Protein AF-A0A6J3LKK2-F1 (afdb_monomer_lite)

pLDDT: mean 75.57, std 21.02, range [28.59, 98.0]

Radius of gyration: 24.95 Å; chains: 1; bounding box: 54×32×75 Å

Organism: NCBI:txid207650

Structure (mmCIF, N/CA/C/O backbone):
data_AF-A0A6J3LKK2-F1
#
_entry.id   AF-A0A6J3LKK2-F1
#
loop_
_atom_site.group_PDB
_atom_site.id
_atom_site.type_symbol
_atom_site.label_atom_id
_atom_site.label_alt_id
_atom_site.label_comp_id
_atom_site.label_asym_id
_atom_site.label_entity_id
_atom_site.label_seq_id
_atom_site.pdbx_PDB_ins_code
_atom_site.Cartn_x
_atom_site.Cartn_y
_atom_site.Cartn_z
_atom_site.occupancy
_atom_site.B_iso_or_equiv
_atom_site.auth_seq_id
_atom_site.auth_comp_id
_atom_site.auth_asym_id
_atom_site.auth_atom_id
_atom_site.pdbx_PDB_model_num
ATOM 1 N N . MET A 1 1 ? 16.317 -8.750 -32.183 1.00 61.06 1 MET A N 1
ATOM 2 C CA . MET A 1 1 ? 17.212 -9.124 -31.067 1.00 61.06 1 MET A CA 1
ATOM 3 C C . MET A 1 1 ? 17.275 -8.031 -30.000 1.00 61.06 1 MET A C 1
ATOM 5 O O . MET A 1 1 ? 16.748 -8.259 -28.932 1.00 61.06 1 MET A O 1
ATOM 9 N N . ILE A 1 2 ? 17.754 -6.813 -30.286 1.00 62.09 2 ILE A N 1
ATOM 10 C CA . ILE A 1 2 ? 17.941 -5.746 -29.268 1.00 62.09 2 ILE A CA 1
ATOM 11 C C . ILE A 1 2 ? 16.642 -5.311 -28.561 1.00 62.09 2 ILE A C 1
ATOM 13 O O . ILE A 1 2 ? 16.608 -5.187 -27.343 1.00 62.09 2 ILE A O 1
ATOM 17 N N . LEU A 1 3 ? 15.550 -5.114 -29.310 1.00 63.28 3 LEU A N 1
ATOM 18 C CA . LEU A 1 3 ? 14.244 -4.776 -28.723 1.00 63.28 3 LEU A CA 1
ATOM 19 C C . LEU A 1 3 ? 13.718 -5.902 -27.815 1.00 63.28 3 LEU A C 1
ATOM 21 O O . LEU A 1 3 ? 13.037 -5.657 -26.828 1.00 63.28 3 LEU A O 1
ATOM 25 N N . GLN A 1 4 ? 14.065 -7.143 -28.155 1.00 67.38 4 GLN A N 1
ATOM 26 C CA . GLN A 1 4 ? 13.685 -8.344 -27.424 1.00 67.38 4 GLN A CA 1
ATOM 27 C C . GLN A 1 4 ? 14.492 -8.458 -26.124 1.00 67.38 4 GLN A C 1
ATOM 29 O O . GLN A 1 4 ? 13.903 -8.726 -25.084 1.00 67.38 4 GLN A O 1
ATOM 34 N N . ASP A 1 5 ? 15.786 -8.122 -26.156 1.00 65.38 5 ASP A N 1
ATOM 35 C CA . ASP A 1 5 ? 16.639 -8.017 -24.964 1.00 65.38 5 ASP A CA 1
ATOM 36 C C . ASP A 1 5 ? 16.194 -6.877 -24.041 1.00 65.38 5 ASP A C 1
ATOM 38 O O . ASP A 1 5 ? 16.194 -7.040 -22.823 1.00 65.38 5 ASP A O 1
ATOM 42 N N . LEU A 1 6 ? 15.759 -5.736 -24.593 1.00 65.06 6 LEU A N 1
ATOM 43 C CA . LEU A 1 6 ? 15.156 -4.655 -23.805 1.00 65.06 6 LEU A CA 1
ATOM 44 C C . LEU A 1 6 ? 13.873 -5.134 -23.126 1.00 65.06 6 LEU A C 1
ATOM 46 O O . LEU A 1 6 ? 13.704 -4.946 -21.925 1.00 65.06 6 LEU A O 1
ATOM 50 N N . MET A 1 7 ? 12.977 -5.775 -23.878 1.00 69.19 7 MET A N 1
ATOM 51 C CA . MET A 1 7 ? 11.741 -6.327 -23.326 1.00 69.19 7 MET A CA 1
ATOM 52 C C . MET A 1 7 ? 12.026 -7.387 -22.258 1.00 69.19 7 MET A C 1
ATOM 54 O O . MET A 1 7 ? 11.361 -7.396 -21.224 1.00 69.19 7 MET A O 1
ATOM 58 N N . GLU A 1 8 ? 13.026 -8.247 -22.448 1.00 70.69 8 GLU A N 1
ATOM 59 C CA . GLU A 1 8 ? 13.425 -9.250 -21.459 1.00 70.69 8 GLU A CA 1
ATOM 60 C C . GLU A 1 8 ? 14.068 -8.610 -20.218 1.00 70.69 8 GLU A C 1
ATOM 62 O O . GLU A 1 8 ? 13.771 -8.996 -19.086 1.00 70.69 8 GLU A O 1
ATOM 67 N N . HIS A 1 9 ? 14.910 -7.593 -20.398 1.00 68.00 9 HIS A N 1
ATOM 68 C CA . HIS A 1 9 ? 15.542 -6.887 -19.289 1.00 68.00 9 HIS A CA 1
ATOM 69 C C . HIS A 1 9 ? 14.498 -6.109 -18.486 1.00 68.00 9 HIS A C 1
ATOM 71 O O . HIS A 1 9 ? 14.365 -6.328 -17.286 1.00 68.00 9 HIS A O 1
ATOM 77 N N . CYS A 1 10 ? 13.679 -5.285 -19.142 1.00 66.19 10 CYS A N 1
ATOM 78 C CA . CYS A 1 10 ? 12.623 -4.517 -18.491 1.00 66.19 10 CYS A CA 1
ATOM 79 C C . CYS A 1 10 ? 11.557 -5.424 -17.860 1.00 66.19 10 CYS A C 1
ATOM 81 O O . CYS A 1 10 ? 11.115 -5.144 -16.748 1.00 66.19 10 CYS A O 1
ATOM 83 N N . SER A 1 11 ? 11.169 -6.536 -18.498 1.00 68.06 11 SER A N 1
ATOM 84 C CA . SER A 1 11 ? 10.171 -7.459 -17.928 1.00 68.06 11 SER A CA 1
ATOM 85 C C . SER A 1 11 ? 10.611 -8.073 -16.597 1.00 68.06 11 SER A C 1
ATOM 87 O O . SER A 1 11 ? 9.785 -8.167 -15.687 1.00 68.06 11 SER A O 1
ATOM 89 N N . LYS A 1 12 ? 11.906 -8.376 -16.418 1.00 68.25 12 LYS A N 1
ATOM 90 C CA . LYS A 1 12 ? 12.462 -8.843 -15.132 1.00 68.25 12 LYS A CA 1
ATOM 91 C C . LYS A 1 12 ? 12.279 -7.823 -13.996 1.00 68.25 12 LYS A C 1
ATOM 93 O O . LYS A 1 12 ? 12.086 -8.231 -12.855 1.00 68.25 12 LYS A O 1
ATOM 98 N N . TYR A 1 13 ? 12.255 -6.522 -14.302 1.00 65.94 13 TYR A N 1
ATOM 99 C CA . TYR A 1 13 ? 12.055 -5.433 -13.328 1.00 65.94 13 TYR A CA 1
ATOM 100 C C . TYR A 1 13 ? 10.604 -4.905 -13.259 1.00 65.94 13 TYR A C 1
ATOM 102 O O . TYR A 1 13 ? 10.242 -4.171 -12.332 1.00 65.94 13 TYR A O 1
ATOM 110 N N . ILE A 1 14 ? 9.738 -5.299 -14.201 1.00 66.19 14 ILE A N 1
ATOM 111 C CA . ILE A 1 14 ? 8.294 -5.001 -14.178 1.00 66.19 14 ILE A CA 1
ATOM 112 C C . ILE A 1 14 ? 7.558 -5.904 -13.180 1.00 66.19 14 ILE A C 1
ATOM 114 O O . ILE A 1 14 ? 6.550 -5.482 -12.605 1.00 66.19 14 ILE A O 1
ATOM 118 N N . VAL A 1 15 ? 8.055 -7.115 -12.909 1.00 71.19 15 VAL A N 1
ATOM 119 C CA . VAL A 1 15 ? 7.452 -7.998 -11.900 1.00 71.19 15 VAL A CA 1
ATOM 120 C C . VAL A 1 15 ? 7.543 -7.346 -10.519 1.00 71.19 15 VAL A C 1
ATOM 122 O O . VAL A 1 15 ? 8.593 -6.877 -10.087 1.00 71.19 15 VAL A O 1
ATOM 125 N N . LEU A 1 16 ? 6.408 -7.271 -9.823 1.00 71.56 16 LEU A N 1
ATOM 126 C CA . LEU A 1 16 ? 6.344 -6.723 -8.472 1.00 71.56 16 LEU A CA 1
ATOM 127 C C . LEU A 1 16 ? 7.095 -7.670 -7.516 1.00 71.56 16 LEU A C 1
ATOM 129 O O . LEU A 1 16 ? 6.748 -8.854 -7.467 1.00 71.56 16 LEU A O 1
ATOM 133 N N . PRO A 1 17 ? 8.081 -7.196 -6.732 1.00 83.81 17 PRO A N 1
ATOM 134 C CA . PRO A 1 17 ? 8.743 -8.046 -5.752 1.00 83.81 17 PRO A CA 1
ATOM 135 C C . PRO A 1 17 ? 7.720 -8.652 -4.788 1.00 83.81 17 PRO A C 1
ATOM 137 O O . PRO A 1 17 ? 6.836 -7.944 -4.298 1.00 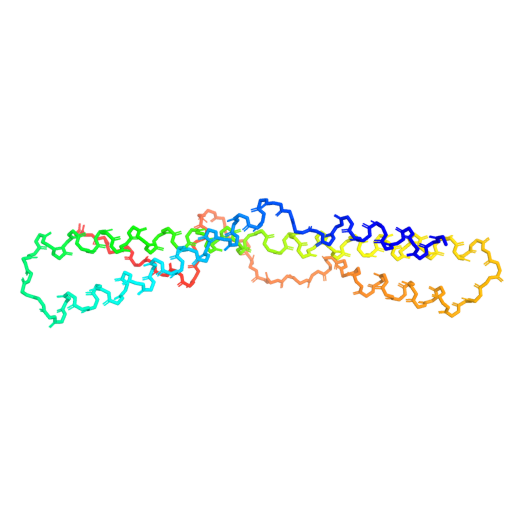83.81 17 PRO A O 1
ATOM 140 N N . LYS A 1 18 ? 7.851 -9.950 -4.478 1.00 87.38 18 LYS A N 1
ATOM 141 C CA . LYS A 1 18 ? 6.920 -10.675 -3.591 1.00 87.38 18 LYS A CA 1
ATOM 142 C C . LYS A 1 18 ? 6.679 -9.930 -2.274 1.00 87.38 18 LYS A C 1
ATOM 144 O O . LYS A 1 18 ? 5.536 -9.699 -1.903 1.00 87.38 18 LYS A O 1
ATOM 149 N N . HIS A 1 19 ? 7.757 -9.459 -1.647 1.00 87.62 19 HIS A N 1
ATOM 150 C CA . HIS A 1 19 ? 7.707 -8.642 -0.434 1.00 87.62 19 HIS A CA 1
ATOM 151 C C . HIS A 1 19 ? 6.808 -7.401 -0.579 1.00 87.62 19 HIS A C 1
ATOM 153 O O . HIS A 1 19 ? 6.026 -7.092 0.315 1.00 87.62 19 HIS A O 1
ATOM 159 N N . PHE A 1 20 ? 6.873 -6.699 -1.714 1.00 89.38 20 PHE A N 1
ATOM 160 C CA . PHE A 1 20 ? 6.044 -5.516 -1.942 1.00 89.38 20 PHE A CA 1
ATOM 161 C C . PHE A 1 20 ? 4.564 -5.887 -2.108 1.00 89.38 20 PHE A C 1
ATOM 163 O O . PHE A 1 20 ? 3.685 -5.190 -1.600 1.00 89.38 20 PHE A O 1
ATOM 170 N N . ASN A 1 21 ? 4.280 -7.017 -2.763 1.00 89.69 21 ASN A N 1
ATOM 171 C CA . ASN A 1 21 ? 2.923 -7.553 -2.850 1.00 89.69 21 ASN A CA 1
ATOM 172 C C . ASN A 1 21 ? 2.364 -7.888 -1.456 1.00 89.69 21 ASN A C 1
ATOM 174 O O . ASN A 1 21 ? 1.223 -7.549 -1.139 1.00 89.69 21 ASN A O 1
ATOM 178 N N . ASP A 1 22 ? 3.188 -8.487 -0.595 1.00 93.19 22 ASP A N 1
ATOM 179 C CA . ASP A 1 22 ? 2.818 -8.813 0.783 1.00 93.19 22 ASP A CA 1
ATOM 180 C C . ASP A 1 22 ? 2.521 -7.547 1.603 1.00 93.19 22 ASP A C 1
ATOM 182 O O . ASP A 1 22 ? 1.513 -7.499 2.314 1.00 93.19 22 ASP A O 1
ATOM 186 N N . LEU A 1 23 ? 3.325 -6.485 1.453 1.00 93.94 23 LEU A N 1
ATOM 187 C CA . LEU A 1 23 ? 3.065 -5.183 2.082 1.00 93.94 23 LEU A CA 1
ATOM 188 C C . LEU A 1 23 ? 1.745 -4.558 1.611 1.00 93.94 23 LEU A C 1
ATOM 190 O O . LEU A 1 23 ? 0.956 -4.078 2.433 1.00 93.94 23 LEU A O 1
ATOM 194 N N . MET A 1 24 ? 1.477 -4.588 0.303 1.00 93.62 24 MET A N 1
ATOM 195 C CA . MET A 1 24 ? 0.233 -4.072 -0.279 1.00 93.62 24 MET A CA 1
ATOM 196 C C . MET A 1 24 ? -0.986 -4.829 0.251 1.00 93.62 24 MET A C 1
ATOM 198 O O . MET A 1 24 ? -1.955 -4.209 0.705 1.00 93.62 24 MET A O 1
ATOM 202 N N . ASN A 1 25 ? -0.919 -6.162 0.258 1.00 95.88 25 ASN A N 1
ATOM 203 C CA . ASN A 1 25 ? -1.973 -7.025 0.783 1.00 95.88 25 ASN A CA 1
ATOM 204 C C . ASN A 1 25 ? -2.206 -6.781 2.276 1.00 95.88 25 ASN A C 1
ATOM 206 O O . ASN A 1 25 ? -3.352 -6.601 2.700 1.00 95.88 25 ASN A O 1
ATOM 210 N N . ASN A 1 26 ? -1.131 -6.702 3.062 1.00 96.56 26 ASN A N 1
ATOM 211 C CA . ASN A 1 26 ? -1.204 -6.414 4.489 1.00 96.56 26 ASN A CA 1
ATOM 212 C C . ASN A 1 26 ? -1.918 -5.083 4.750 1.00 96.56 26 ASN A C 1
ATOM 214 O O . ASN A 1 26 ? -2.897 -5.048 5.497 1.00 96.56 26 ASN A O 1
ATOM 218 N N . ASN A 1 27 ? -1.506 -4.009 4.075 1.00 97.12 27 ASN A N 1
ATOM 219 C CA . ASN A 1 27 ? -2.146 -2.705 4.213 1.00 97.12 27 ASN A CA 1
ATOM 220 C C . ASN A 1 27 ? -3.626 -2.730 3.808 1.00 97.12 27 ASN A C 1
ATOM 222 O O . ASN A 1 27 ? -4.458 -2.111 4.472 1.00 97.12 27 ASN A O 1
ATOM 226 N N . CYS A 1 28 ? -3.977 -3.469 2.754 1.00 97.50 28 CYS A N 1
ATOM 227 C CA . CYS A 1 28 ? -5.365 -3.623 2.325 1.00 97.50 28 CYS A CA 1
ATOM 228 C C . CYS A 1 28 ? -6.228 -4.289 3.409 1.00 97.50 28 CYS A C 1
ATOM 230 O O . CYS A 1 28 ? -7.332 -3.820 3.700 1.00 97.50 28 CYS A O 1
ATOM 232 N N . ILE A 1 29 ? -5.712 -5.348 4.040 1.00 97.75 29 ILE A N 1
ATOM 233 C CA . ILE A 1 29 ? -6.375 -6.040 5.153 1.00 97.75 29 ILE A CA 1
ATOM 234 C C . ILE A 1 29 ? -6.517 -5.096 6.353 1.00 97.75 29 ILE A C 1
ATOM 236 O O . ILE A 1 29 ? -7.630 -4.882 6.832 1.00 97.75 29 ILE A O 1
ATOM 240 N N . ARG A 1 30 ? -5.430 -4.439 6.784 1.00 97.81 30 ARG A N 1
ATOM 241 C CA . ARG A 1 30 ? -5.458 -3.525 7.941 1.00 97.81 30 ARG A CA 1
ATOM 242 C C . ARG A 1 30 ? -6.374 -2.325 7.737 1.00 97.81 30 ARG A C 1
ATOM 244 O O . ARG A 1 30 ? -7.051 -1.908 8.673 1.00 97.81 30 ARG A O 1
ATOM 251 N N . LYS A 1 31 ? -6.456 -1.802 6.513 1.00 97.94 31 LYS A N 1
ATOM 252 C CA . LYS A 1 31 ? -7.402 -0.742 6.149 1.00 97.94 31 LYS A CA 1
ATOM 253 C C . LYS A 1 31 ? -8.851 -1.202 6.342 1.00 97.94 31 LYS A C 1
ATOM 255 O O . LYS A 1 31 ? -9.649 -0.456 6.907 1.00 97.94 31 LYS A O 1
ATOM 260 N N . LYS A 1 32 ? -9.195 -2.421 5.908 1.00 98.00 32 LYS A N 1
ATOM 261 C CA . LYS A 1 32 ? -10.536 -3.003 6.110 1.00 98.00 32 LYS A CA 1
ATOM 262 C C . LYS A 1 32 ? -10.845 -3.196 7.595 1.00 98.00 32 LYS A C 1
ATOM 264 O O . LYS A 1 32 ? -11.923 -2.791 8.035 1.00 98.00 32 LYS A O 1
ATOM 269 N N . ASP A 1 33 ? -9.898 -3.747 8.355 1.00 97.44 33 ASP A N 1
ATOM 270 C CA . ASP A 1 33 ? -10.027 -3.930 9.806 1.00 97.44 33 ASP A CA 1
ATOM 271 C C . ASP A 1 33 ? -10.285 -2.592 10.506 1.00 97.44 33 ASP A C 1
ATOM 273 O O . ASP A 1 33 ? -11.217 -2.479 11.302 1.00 97.44 33 ASP A O 1
ATOM 277 N N . PHE A 1 34 ? -9.513 -1.559 10.154 1.00 98.00 34 PHE A N 1
ATOM 278 C CA . PHE A 1 34 ? -9.661 -0.215 10.699 1.00 98.00 34 PHE A CA 1
ATOM 279 C C . PHE A 1 34 ? -11.051 0.367 10.435 1.00 98.00 34 PHE A C 1
ATOM 281 O O . PHE A 1 34 ? -11.729 0.754 11.383 1.00 98.00 34 PHE A O 1
ATOM 288 N N . TYR A 1 35 ? -11.533 0.369 9.188 1.00 97.62 35 TYR A N 1
ATOM 289 C CA . TYR A 1 35 ? -12.868 0.909 8.892 1.00 97.62 35 TYR A CA 1
ATOM 290 C C . TYR A 1 35 ? -13.987 0.156 9.612 1.00 97.62 35 TYR A C 1
ATOM 292 O O . TYR A 1 35 ? -14.935 0.776 10.106 1.00 97.62 35 TYR A O 1
ATOM 300 N N . LYS A 1 36 ? -13.879 -1.175 9.697 1.00 97.56 36 LYS A N 1
ATOM 301 C CA . LYS A 1 36 ? -14.832 -1.995 10.450 1.00 97.56 36 LYS A CA 1
ATOM 302 C C . LYS A 1 36 ? -14.802 -1.631 11.936 1.00 97.56 36 LYS A C 1
ATOM 304 O O . LYS A 1 36 ? -15.860 -1.419 12.527 1.00 97.56 36 LYS A O 1
ATOM 309 N N . ALA A 1 37 ? -13.611 -1.501 12.518 1.00 96.44 37 ALA A N 1
ATOM 310 C CA . ALA A 1 37 ? -13.432 -1.096 13.906 1.00 96.44 37 ALA A CA 1
ATOM 311 C C . ALA A 1 37 ? -13.995 0.305 14.170 1.00 96.44 37 ALA A C 1
ATOM 313 O O . ALA A 1 37 ? -14.738 0.469 15.129 1.00 96.44 37 ALA A O 1
ATOM 314 N N . THR A 1 38 ? -13.741 1.289 13.301 1.00 97.12 38 THR A N 1
ATOM 315 C CA . THR A 1 38 ? -14.298 2.648 13.421 1.00 97.12 38 THR A CA 1
ATOM 316 C C . THR A 1 38 ? -15.824 2.642 13.401 1.00 97.12 38 THR A C 1
ATOM 318 O O . THR A 1 38 ? -16.452 3.298 14.233 1.00 97.12 38 THR A O 1
ATOM 321 N N . LYS A 1 39 ? -16.440 1.881 12.486 1.00 96.88 39 LYS A N 1
ATOM 322 C CA . LYS A 1 39 ? -17.903 1.763 12.417 1.00 96.88 39 LYS A CA 1
ATOM 323 C C . LYS A 1 39 ? -18.473 1.146 13.696 1.00 96.88 39 LYS A C 1
ATOM 325 O O . LYS A 1 39 ? -19.433 1.676 14.251 1.00 96.88 39 LYS A O 1
ATOM 330 N N . ASN A 1 40 ? -17.869 0.058 14.166 1.00 94.38 40 ASN A N 1
ATOM 331 C CA . ASN A 1 40 ? -18.303 -0.628 15.379 1.00 94.38 40 ASN A CA 1
ATOM 332 C C . ASN A 1 40 ? -18.121 0.251 16.618 1.00 94.38 40 ASN A C 1
ATOM 334 O O . ASN A 1 40 ? -19.041 0.361 17.419 1.00 94.38 40 ASN A O 1
ATOM 338 N N . PHE A 1 41 ? -16.975 0.922 16.743 1.00 94.62 41 PHE A N 1
ATOM 339 C CA . PHE A 1 41 ? -16.675 1.838 17.840 1.00 94.62 41 PHE A CA 1
ATOM 340 C C . PHE A 1 41 ? -17.731 2.942 17.936 1.00 94.62 41 PHE A C 1
ATOM 342 O O . PHE A 1 41 ? -18.336 3.130 18.987 1.00 94.62 41 PHE A O 1
ATOM 349 N N . LYS A 1 42 ? -18.039 3.596 16.807 1.00 95.38 42 LYS A N 1
ATOM 350 C CA . LYS A 1 42 ? -19.113 4.594 16.732 1.00 95.38 42 LYS A CA 1
ATOM 351 C C . LYS A 1 42 ? -20.465 4.006 17.148 1.00 95.38 42 LYS A C 1
ATOM 353 O O . LYS A 1 42 ? -21.183 4.630 17.917 1.00 95.38 42 LYS A O 1
ATOM 358 N N . ASN A 1 43 ? -20.800 2.809 16.666 1.00 95.56 43 ASN A N 1
ATOM 359 C CA . ASN A 1 43 ? -22.055 2.144 17.009 1.00 95.56 43 ASN A CA 1
ATOM 360 C C . ASN A 1 43 ? -22.174 1.854 18.513 1.00 95.56 43 ASN A C 1
ATOM 362 O O . ASN A 1 43 ? -23.219 2.122 19.091 1.00 95.56 43 ASN A O 1
ATOM 366 N N . PHE A 1 44 ? -21.116 1.349 19.150 1.00 94.69 44 PHE A N 1
ATOM 367 C CA . PHE A 1 44 ? -21.116 1.075 20.588 1.00 94.69 44 PHE A CA 1
ATOM 368 C C . PHE A 1 44 ? -21.258 2.349 21.419 1.00 94.69 44 PHE A C 1
ATOM 370 O O . PHE A 1 44 ? -22.017 2.358 22.381 1.00 94.69 44 PHE A O 1
ATOM 377 N N . LEU A 1 45 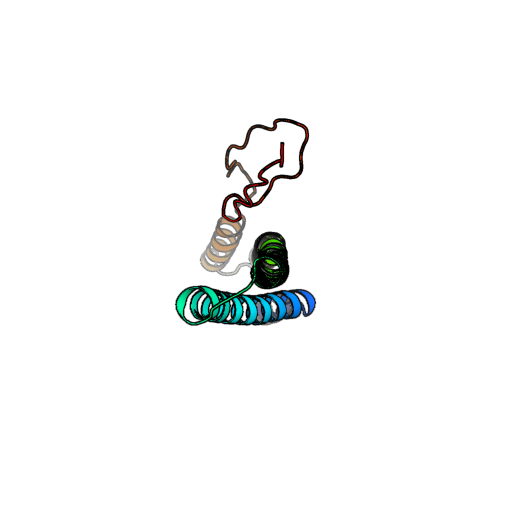? -20.594 3.437 21.021 1.00 91.62 45 LEU A N 1
ATOM 378 C CA . LEU A 1 45 ? -20.728 4.720 21.712 1.00 91.62 45 LEU A CA 1
ATOM 379 C C . LEU A 1 45 ? -22.123 5.343 21.570 1.00 91.62 45 LEU A C 1
ATOM 381 O O . LEU A 1 45 ? -22.550 6.070 22.458 1.00 91.62 45 LEU A O 1
ATOM 385 N N . SER A 1 46 ? -22.824 5.098 20.459 1.00 93.88 46 SER A N 1
ATOM 386 C CA . SER A 1 46 ? -24.153 5.679 20.217 1.00 93.88 46 SER A CA 1
ATOM 387 C C . SER A 1 46 ? -25.310 4.813 20.718 1.00 93.88 46 SER A C 1
ATOM 389 O O . SER A 1 46 ? -26.342 5.357 21.090 1.00 93.88 46 SER A O 1
ATOM 391 N N . ASN A 1 47 ? -25.159 3.486 20.708 1.00 94.25 47 ASN A N 1
ATOM 392 C CA . ASN A 1 47 ? -26.281 2.549 20.840 1.00 94.25 47 ASN A CA 1
ATOM 393 C C . ASN A 1 47 ? -26.138 1.576 22.021 1.00 94.25 47 ASN A C 1
ATOM 395 O O . ASN A 1 47 ? -26.883 0.601 22.105 1.00 94.25 47 ASN A O 1
ATOM 399 N N . SER A 1 48 ? -25.163 1.765 22.911 1.00 93.31 48 SER A N 1
ATOM 400 C CA . SER A 1 48 ? -24.945 0.872 24.054 1.00 93.31 48 SER A CA 1
ATOM 401 C C . SER A 1 48 ? -24.698 1.662 25.334 1.00 93.31 48 SER A C 1
ATOM 403 O O . SER A 1 48 ? -23.998 2.669 25.327 1.00 93.31 48 SER A O 1
ATOM 405 N N . ILE A 1 49 ? -25.249 1.180 26.450 1.00 93.94 49 ILE A N 1
ATOM 406 C CA . ILE A 1 49 ? -24.891 1.666 27.786 1.00 93.94 49 ILE A CA 1
ATOM 407 C C . ILE A 1 49 ? -23.630 0.908 28.201 1.00 93.94 49 ILE A C 1
ATOM 409 O O . ILE A 1 49 ? -23.677 -0.305 28.403 1.00 93.94 49 ILE A O 1
ATOM 413 N N . LEU A 1 50 ? -22.502 1.610 28.273 1.00 94.12 50 LEU A N 1
ATOM 414 C CA . LEU A 1 50 ? -21.196 1.029 28.574 1.00 94.12 50 LEU A CA 1
ATOM 415 C C . LEU A 1 50 ? -20.690 1.538 29.922 1.00 94.12 50 LEU A C 1
ATOM 417 O O . LEU A 1 50 ? -20.792 2.728 30.221 1.00 94.12 50 LEU A O 1
ATOM 421 N N . SER A 1 51 ? -20.095 0.652 30.716 1.00 96.56 51 SER A N 1
ATOM 422 C CA . SER A 1 51 ? -19.309 1.066 31.877 1.00 96.56 51 SER A CA 1
ATOM 423 C C . SER A 1 51 ? -18.019 1.762 31.435 1.00 96.56 51 SER A C 1
ATOM 425 O O . SER A 1 51 ? -17.518 1.545 30.329 1.00 96.56 51 SER A O 1
ATOM 427 N N . ILE A 1 52 ? -17.417 2.537 32.339 1.00 95.00 52 ILE A N 1
ATOM 428 C CA . ILE A 1 52 ? -16.112 3.179 32.107 1.00 95.00 52 ILE A CA 1
ATOM 429 C C . ILE A 1 52 ? -15.059 2.138 31.693 1.00 95.00 52 ILE A C 1
ATOM 431 O O . ILE A 1 52 ? -14.408 2.289 30.664 1.00 95.00 52 ILE A O 1
ATOM 435 N N . SER A 1 53 ? -14.981 1.013 32.412 1.00 97.00 53 SER A N 1
ATOM 436 C CA . SER A 1 53 ? -14.034 -0.066 32.104 1.00 97.00 53 SER A CA 1
ATOM 437 C C . SER A 1 53 ? -14.267 -0.724 30.738 1.00 97.00 53 SER A C 1
ATOM 439 O O . SER A 1 53 ? -13.324 -1.200 30.103 1.00 97.00 53 SER A O 1
ATOM 441 N N . GLN A 1 54 ? -15.512 -0.767 30.253 1.00 95.25 54 GLN A N 1
ATOM 442 C CA . GLN A 1 54 ? -15.821 -1.247 28.905 1.00 95.25 54 GLN A CA 1
ATOM 443 C C . GLN A 1 54 ? -15.382 -0.238 27.841 1.00 95.25 54 GLN A C 1
ATOM 445 O O . GLN A 1 54 ? -14.816 -0.648 26.826 1.00 95.25 54 GLN A O 1
ATOM 450 N N . ILE A 1 55 ? -15.589 1.061 28.078 1.00 95.00 55 ILE A N 1
ATOM 451 C CA . ILE A 1 55 ? -15.146 2.136 27.177 1.00 95.00 55 ILE A CA 1
ATOM 452 C C . ILE A 1 55 ? -13.619 2.137 27.053 1.00 95.00 55 ILE A C 1
ATOM 454 O O . ILE A 1 55 ? -13.100 2.192 25.939 1.00 95.00 55 ILE A O 1
ATOM 458 N N . GLU A 1 56 ? -12.894 2.006 28.163 1.00 95.75 56 GLU A N 1
ATOM 459 C CA . GLU A 1 56 ? -11.427 1.936 28.173 1.00 95.75 56 GLU A CA 1
ATOM 460 C C . GLU A 1 56 ? -10.906 0.748 27.359 1.00 95.75 56 GLU A C 1
ATOM 462 O O . GLU A 1 56 ? -10.046 0.912 26.489 1.00 95.75 56 GLU A O 1
ATOM 467 N N . LYS A 1 57 ? -11.480 -0.446 27.568 1.00 95.56 57 LYS A N 1
ATOM 468 C CA . LYS A 1 57 ? -11.134 -1.644 26.784 1.00 95.56 57 LYS A CA 1
ATOM 469 C C . LYS A 1 57 ? -11.409 -1.446 25.295 1.00 95.56 57 LYS A C 1
ATOM 471 O O . LYS A 1 57 ? -10.567 -1.787 24.462 1.00 95.56 57 LYS A O 1
ATOM 476 N N . LEU A 1 58 ? -12.568 -0.883 24.954 1.00 94.88 58 LEU A N 1
ATOM 477 C CA . LEU A 1 58 ? -12.958 -0.595 23.574 1.00 94.88 58 LEU A CA 1
ATOM 478 C C . LEU A 1 58 ? -11.974 0.392 22.921 1.00 94.88 58 LEU A C 1
ATOM 480 O O . LEU A 1 58 ? -11.551 0.195 21.780 1.00 94.88 58 LEU A O 1
ATOM 484 N N . HIS A 1 59 ? -11.574 1.429 23.656 1.00 95.31 59 HIS A N 1
ATOM 485 C CA . HIS A 1 59 ? -10.615 2.431 23.205 1.00 95.31 59 HIS A CA 1
ATOM 486 C C . HIS A 1 59 ? -9.221 1.827 22.983 1.00 95.31 59 HIS A C 1
ATOM 488 O O . HIS A 1 59 ? -8.602 2.065 21.944 1.00 95.31 59 HIS A O 1
ATOM 494 N N . GLN A 1 60 ? -8.747 0.972 23.893 1.00 96.88 60 GLN A N 1
ATOM 495 C CA . GLN A 1 60 ? -7.463 0.280 23.748 1.00 96.88 60 GLN A CA 1
ATOM 496 C C . GLN A 1 60 ? -7.442 -0.649 22.521 1.00 96.88 60 GLN A C 1
ATOM 498 O O . GLN A 1 60 ? -6.474 -0.648 21.750 1.00 96.88 60 GLN A O 1
ATOM 503 N N . GLN A 1 61 ? -8.520 -1.405 22.293 1.00 95.94 61 GLN A N 1
ATOM 504 C CA . GLN A 1 61 ? -8.669 -2.241 21.096 1.00 95.94 61 GLN A CA 1
ATOM 505 C C . GLN A 1 61 ? -8.666 -1.398 19.815 1.00 95.94 61 GLN A C 1
ATOM 507 O O . GLN A 1 61 ? -7.946 -1.719 18.866 1.00 95.94 61 GLN A O 1
ATOM 512 N N . TYR A 1 62 ? -9.420 -0.296 19.799 1.00 96.38 62 TYR A N 1
ATOM 513 C CA . TYR A 1 62 ? -9.459 0.622 18.663 1.00 96.38 62 TYR A CA 1
ATOM 514 C C . TYR A 1 62 ? -8.071 1.195 18.342 1.00 96.38 62 TYR A C 1
ATOM 516 O O . TYR A 1 62 ? -7.628 1.138 17.193 1.00 96.38 62 TYR A O 1
ATOM 524 N N . ASN A 1 63 ? -7.347 1.666 19.359 1.00 96.56 63 ASN A N 1
ATOM 525 C CA . ASN A 1 63 ? -6.004 2.226 19.196 1.00 96.56 63 ASN A CA 1
ATOM 526 C C . ASN A 1 63 ? -4.994 1.191 18.693 1.00 96.56 63 ASN A C 1
ATOM 528 O O . ASN A 1 63 ? -4.141 1.513 17.866 1.00 96.56 63 ASN A O 1
ATOM 532 N N . THR A 1 64 ? -5.125 -0.066 19.119 1.00 97.94 64 THR A N 1
ATOM 533 C CA . THR A 1 64 ? -4.293 -1.168 18.613 1.00 97.94 64 THR A CA 1
ATOM 534 C C . THR A 1 64 ? -4.511 -1.381 17.111 1.00 97.94 64 THR A C 1
ATOM 536 O O . THR A 1 64 ? -3.552 -1.495 16.345 1.00 97.94 64 THR A O 1
ATOM 539 N N . ILE A 1 65 ? -5.769 -1.381 16.658 1.00 97.69 65 ILE A N 1
ATOM 540 C CA . ILE A 1 65 ? -6.112 -1.538 15.236 1.00 97.69 65 ILE A CA 1
ATOM 541 C C . ILE A 1 65 ? -5.630 -0.331 14.422 1.00 97.69 65 ILE A C 1
ATOM 543 O O . ILE A 1 65 ? -5.042 -0.510 13.351 1.00 97.69 65 ILE A O 1
ATOM 547 N N . LEU A 1 66 ? -5.827 0.886 14.937 1.00 97.44 66 LEU A N 1
ATOM 548 C CA . LEU A 1 66 ? -5.348 2.115 14.306 1.00 97.44 66 LEU A CA 1
ATOM 549 C C . LEU A 1 66 ? -3.825 2.092 14.132 1.00 97.44 66 LEU A C 1
ATOM 551 O O . LEU A 1 66 ? -3.341 2.324 13.025 1.00 97.44 66 LEU A O 1
ATOM 555 N N . SER A 1 67 ? -3.083 1.759 15.189 1.00 97.81 67 SER A N 1
ATOM 556 C CA . SER A 1 67 ? -1.619 1.669 15.155 1.00 97.81 67 SER A CA 1
ATOM 557 C C . SER A 1 67 ? -1.138 0.653 14.113 1.00 97.81 67 SER A C 1
ATOM 559 O O . SER A 1 67 ? -0.261 0.954 13.300 1.00 97.81 67 SER A O 1
ATOM 561 N N . ASN A 1 68 ? -1.778 -0.519 14.041 1.00 97.06 68 ASN A N 1
ATOM 562 C CA . ASN A 1 68 ? -1.452 -1.540 13.043 1.00 97.06 68 ASN A CA 1
ATOM 563 C C . ASN A 1 68 ? -1.671 -1.053 11.602 1.00 97.06 68 ASN A C 1
ATOM 565 O O . ASN A 1 68 ? -0.821 -1.291 10.742 1.00 97.06 68 ASN A O 1
ATOM 569 N N . TYR A 1 69 ? -2.775 -0.350 11.334 1.00 97.81 69 TYR A N 1
ATOM 570 C CA . TYR A 1 69 ? -3.042 0.237 10.018 1.00 97.81 69 TYR A CA 1
ATOM 571 C C . TYR A 1 69 ? -2.061 1.365 9.666 1.00 97.81 69 TYR A C 1
ATOM 573 O O . TYR A 1 69 ? -1.546 1.433 8.549 1.00 97.81 69 TYR A O 1
ATOM 581 N N . GLN A 1 70 ? -1.750 2.243 10.619 1.00 97.00 70 GLN A N 1
ATOM 582 C CA . GLN A 1 70 ? -0.776 3.315 10.405 1.00 97.00 70 GLN A CA 1
ATOM 583 C C . GLN A 1 70 ? 0.619 2.753 10.119 1.00 97.00 70 GLN A C 1
ATOM 585 O O . GLN A 1 70 ? 1.306 3.240 9.219 1.00 97.00 70 GLN A O 1
ATOM 590 N N . ARG A 1 71 ? 1.018 1.692 10.829 1.00 96.19 71 ARG A N 1
ATOM 591 C CA . ARG A 1 71 ? 2.287 0.999 10.595 1.00 96.19 71 ARG A CA 1
ATOM 592 C C . ARG A 1 71 ? 2.342 0.357 9.211 1.00 96.19 71 ARG A C 1
ATOM 594 O O . ARG A 1 71 ? 3.341 0.545 8.521 1.00 96.19 71 ARG A O 1
ATOM 601 N N . SER A 1 72 ? 1.295 -0.358 8.783 1.00 96.62 72 SER A N 1
ATOM 602 C CA . SER A 1 72 ? 1.272 -0.972 7.443 1.00 96.62 72 SER A CA 1
ATOM 603 C C . SER A 1 72 ? 1.363 0.077 6.336 1.00 96.62 72 SER A C 1
ATOM 605 O O . SER A 1 72 ? 2.066 -0.122 5.349 1.00 96.62 72 SER A O 1
ATOM 607 N N . ARG A 1 73 ? 0.699 1.223 6.522 1.00 95.06 73 ARG A N 1
ATOM 608 C CA . ARG A 1 73 ? 0.781 2.353 5.597 1.00 95.06 73 ARG A CA 1
ATOM 609 C C . ARG A 1 73 ? 2.183 2.962 5.548 1.00 95.06 73 ARG A C 1
ATOM 611 O O . ARG A 1 73 ? 2.694 3.183 4.461 1.00 95.06 73 ARG A O 1
ATOM 618 N N . CYS A 1 74 ? 2.807 3.189 6.704 1.00 94.94 74 CYS A N 1
ATOM 619 C CA . CYS A 1 74 ? 4.153 3.758 6.790 1.00 94.94 74 CYS A CA 1
ATOM 620 C C . CYS A 1 74 ? 5.184 2.901 6.037 1.00 94.94 74 CYS A C 1
ATOM 622 O O . CYS A 1 74 ? 6.010 3.430 5.302 1.00 94.94 74 CYS A O 1
ATOM 624 N N . MET A 1 75 ? 5.089 1.572 6.148 1.00 92.31 75 MET A N 1
ATOM 625 C CA . MET A 1 75 ? 5.965 0.669 5.394 1.00 92.31 75 MET A CA 1
ATOM 626 C C . MET A 1 75 ? 5.799 0.828 3.876 1.00 92.31 75 MET A C 1
ATOM 628 O O . MET A 1 75 ? 6.789 0.828 3.152 1.00 92.31 75 MET A O 1
ATOM 632 N N . LEU A 1 76 ? 4.571 1.019 3.383 1.00 92.00 76 LEU A N 1
ATOM 633 C CA . LEU A 1 76 ? 4.342 1.293 1.961 1.00 92.00 76 LEU A CA 1
ATOM 634 C C . LEU A 1 76 ? 4.859 2.666 1.535 1.00 92.00 76 LEU A C 1
ATOM 636 O O . LEU A 1 76 ? 5.456 2.769 0.468 1.00 92.00 76 LEU A O 1
ATOM 640 N N . ASP A 1 77 ? 4.661 3.694 2.360 1.00 91.06 77 ASP A N 1
ATOM 641 C CA . ASP A 1 77 ? 5.151 5.047 2.080 1.00 91.06 77 ASP A CA 1
ATOM 642 C C . ASP A 1 77 ? 6.695 5.070 1.967 1.00 91.06 77 ASP A C 1
ATOM 644 O O . ASP A 1 77 ? 7.243 5.865 1.207 1.00 91.06 77 ASP A O 1
ATOM 648 N N . LEU A 1 78 ? 7.395 4.162 2.662 1.00 89.25 78 LEU A N 1
ATOM 649 C CA . LEU A 1 78 ? 8.851 3.992 2.575 1.00 89.25 78 LEU A CA 1
ATOM 650 C C . LEU A 1 78 ? 9.307 3.148 1.373 1.00 89.25 78 LEU A C 1
ATOM 652 O O . LEU A 1 78 ? 10.345 3.441 0.779 1.00 89.25 78 LEU A O 1
ATOM 656 N N . GLU A 1 79 ? 8.577 2.088 1.026 1.00 88.00 79 GLU A N 1
ATOM 657 C CA . GLU A 1 79 ? 9.005 1.123 0.001 1.00 88.00 79 GLU A CA 1
ATOM 658 C C . GLU A 1 79 ? 8.547 1.488 -1.417 1.00 88.00 79 GLU A C 1
ATOM 660 O O . GLU A 1 79 ? 9.246 1.194 -2.388 1.00 88.00 79 GLU A O 1
ATOM 665 N N . LEU A 1 80 ? 7.398 2.155 -1.567 1.00 87.50 80 LEU A N 1
ATOM 666 C CA . LEU A 1 80 ? 6.849 2.503 -2.881 1.00 87.50 80 LEU A CA 1
ATOM 667 C C . LEU A 1 80 ? 7.787 3.420 -3.689 1.00 87.50 80 LEU A C 1
ATOM 669 O O . LEU A 1 80 ? 8.021 3.108 -4.860 1.00 87.50 80 LEU A O 1
ATOM 673 N N . PRO A 1 81 ? 8.386 4.483 -3.112 1.00 88.44 81 PRO A N 1
ATOM 674 C CA . PRO A 1 81 ? 9.342 5.313 -3.843 1.00 88.44 81 PRO A CA 1
ATOM 675 C C . PRO A 1 81 ? 10.567 4.523 -4.315 1.00 88.44 81 PRO A C 1
ATOM 677 O O . PRO A 1 81 ? 11.013 4.697 -5.445 1.00 88.44 81 PRO A O 1
ATOM 680 N N . LYS A 1 82 ? 11.073 3.594 -3.492 1.00 86.81 82 LYS A N 1
ATOM 681 C CA . LYS A 1 82 ? 12.226 2.751 -3.848 1.00 86.81 82 LYS A CA 1
ATOM 682 C C . LYS A 1 82 ? 11.916 1.858 -5.044 1.00 86.81 82 LYS A C 1
ATOM 684 O O . LYS A 1 82 ? 12.735 1.746 -5.952 1.00 86.81 82 LYS A O 1
ATOM 689 N N . LEU A 1 83 ? 10.730 1.248 -5.063 1.00 85.06 83 LEU A N 1
ATOM 690 C CA . LEU A 1 83 ? 10.290 0.407 -6.176 1.00 85.06 83 LEU A CA 1
ATOM 691 C C . LEU A 1 83 ? 10.126 1.214 -7.471 1.00 85.06 83 LEU A C 1
ATOM 693 O O . LEU A 1 83 ? 10.526 0.746 -8.538 1.00 85.06 83 LEU A O 1
ATOM 697 N N . ILE A 1 84 ? 9.548 2.416 -7.385 1.00 85.50 84 ILE A N 1
ATOM 698 C CA . ILE A 1 84 ? 9.407 3.318 -8.536 1.00 85.50 84 ILE A CA 1
ATOM 699 C C . ILE A 1 84 ? 10.790 3.696 -9.073 1.00 85.50 84 ILE A C 1
ATOM 701 O O . ILE A 1 84 ? 11.039 3.523 -10.265 1.00 85.50 84 ILE A O 1
ATOM 705 N N . ASN A 1 85 ? 11.707 4.116 -8.200 1.00 84.75 85 ASN A N 1
ATOM 706 C CA . ASN A 1 85 ? 13.064 4.497 -8.594 1.00 84.75 85 ASN A CA 1
ATOM 707 C C . ASN A 1 85 ? 13.831 3.328 -9.217 1.00 84.75 85 ASN A C 1
ATOM 709 O O . ASN A 1 85 ? 14.451 3.497 -10.261 1.00 84.75 85 ASN A O 1
ATOM 713 N N . MET A 1 86 ? 13.736 2.126 -8.644 1.00 83.25 86 MET A N 1
ATOM 714 C CA . MET A 1 86 ? 14.355 0.926 -9.215 1.00 83.25 86 MET A CA 1
ATOM 715 C C . MET A 1 86 ? 13.880 0.666 -10.652 1.00 83.25 86 MET A C 1
ATOM 717 O O . MET A 1 86 ? 14.686 0.357 -11.527 1.00 83.25 86 MET A O 1
ATOM 721 N N . ARG A 1 87 ? 12.576 0.816 -10.914 1.00 82.94 87 ARG A N 1
ATOM 722 C CA . ARG A 1 87 ? 12.006 0.637 -12.258 1.00 82.94 87 ARG A CA 1
ATOM 723 C C . ARG A 1 87 ? 12.437 1.731 -13.225 1.00 82.94 87 ARG A C 1
ATOM 725 O O . ARG A 1 87 ? 12.739 1.420 -14.373 1.00 82.94 87 ARG A O 1
ATOM 732 N N . LEU A 1 88 ? 12.470 2.983 -12.770 1.00 83.19 88 LEU A N 1
ATOM 733 C CA . LEU A 1 88 ? 12.951 4.104 -13.576 1.00 83.19 88 LEU A CA 1
ATOM 734 C C . LEU A 1 88 ? 14.411 3.889 -13.983 1.00 83.19 88 LEU A C 1
ATOM 736 O O . LEU A 1 88 ? 14.715 3.957 -15.168 1.00 83.19 88 LEU A O 1
ATOM 740 N N . MET A 1 89 ? 15.277 3.514 -13.039 1.00 82.25 89 MET A N 1
ATOM 741 C CA . MET A 1 89 ? 16.687 3.224 -13.320 1.00 82.25 89 MET A CA 1
ATOM 742 C C . MET A 1 89 ? 16.861 2.077 -14.321 1.00 82.25 89 MET A C 1
ATOM 744 O O . MET A 1 89 ? 17.636 2.210 -15.263 1.00 82.25 89 MET A O 1
ATOM 748 N N . ALA A 1 90 ? 16.096 0.988 -14.186 1.00 79.88 90 ALA A N 1
ATOM 749 C CA . ALA A 1 90 ? 16.150 -0.124 -15.137 1.00 79.88 90 ALA A CA 1
ATOM 750 C C . ALA A 1 90 ? 15.743 0.292 -16.565 1.00 79.88 90 ALA A C 1
ATOM 752 O O . ALA A 1 90 ? 16.310 -0.204 -17.540 1.00 79.88 90 ALA A O 1
ATOM 753 N N . LEU A 1 91 ? 14.775 1.208 -16.702 1.00 80.62 91 LEU A N 1
ATOM 754 C CA . LEU A 1 91 ? 14.417 1.779 -18.001 1.00 80.62 91 LEU A CA 1
ATOM 755 C C . LEU A 1 91 ? 15.550 2.6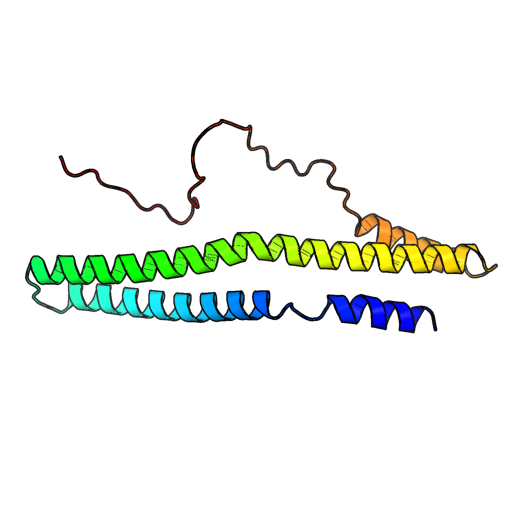55 -18.549 1.00 80.62 91 LEU A C 1
ATOM 757 O O . LEU A 1 91 ? 15.930 2.466 -19.702 1.00 80.62 91 LEU A O 1
ATOM 761 N N . CYS A 1 92 ? 16.120 3.552 -17.735 1.00 81.44 92 CYS A N 1
ATOM 762 C CA . CYS A 1 92 ? 17.262 4.388 -18.128 1.00 81.44 92 CYS A CA 1
ATOM 763 C C . CYS A 1 92 ? 18.422 3.539 -18.659 1.00 81.44 92 CYS A C 1
ATOM 765 O O . CYS A 1 92 ? 18.870 3.737 -19.787 1.00 81.44 92 CYS A O 1
ATOM 767 N N . GLU A 1 93 ? 18.853 2.544 -17.882 1.00 80.06 93 GLU A N 1
ATOM 768 C CA . GLU A 1 93 ? 19.942 1.638 -18.260 1.00 80.06 93 GLU A CA 1
ATOM 769 C C . GLU A 1 93 ? 19.618 0.842 -19.530 1.00 80.06 93 GLU A C 1
ATOM 771 O O . GLU A 1 93 ? 20.496 0.603 -20.364 1.00 80.06 93 GLU A O 1
ATOM 776 N N . GLY A 1 94 ? 18.360 0.422 -19.690 1.00 77.88 94 GLY A N 1
ATOM 777 C CA . GLY A 1 94 ? 17.883 -0.252 -20.893 1.00 77.88 94 GLY A CA 1
ATOM 778 C C . GLY A 1 94 ? 18.030 0.622 -22.138 1.00 77.88 94 GLY A C 1
ATOM 779 O O . GLY A 1 94 ? 18.594 0.173 -23.138 1.00 77.88 94 GLY A O 1
ATOM 780 N N . PHE A 1 95 ? 17.586 1.878 -22.070 1.00 78.81 95 PHE A N 1
ATOM 781 C CA . PHE A 1 95 ? 17.698 2.817 -23.187 1.00 78.81 95 PHE A CA 1
ATOM 782 C C . PHE A 1 95 ? 19.151 3.193 -23.498 1.00 78.81 95 PHE A C 1
ATOM 784 O O . PHE A 1 95 ? 19.532 3.185 -24.666 1.00 78.81 95 PHE A O 1
ATOM 791 N N . GLU A 1 96 ? 19.997 3.416 -22.489 1.00 79.44 96 GLU A N 1
ATOM 792 C CA . GLU A 1 96 ? 21.429 3.684 -22.701 1.00 79.44 96 GLU A CA 1
ATOM 793 C C . GLU A 1 96 ? 22.153 2.536 -23.418 1.00 79.44 96 GLU A C 1
ATOM 795 O O . GLU A 1 96 ? 23.013 2.771 -24.274 1.00 79.44 96 GLU A O 1
ATOM 800 N N . LYS A 1 97 ? 21.816 1.281 -23.088 1.00 76.88 97 LYS A N 1
ATOM 801 C CA . LYS A 1 97 ? 22.371 0.104 -23.776 1.00 76.88 97 LYS A CA 1
ATOM 802 C C . LYS A 1 97 ? 21.971 0.081 -25.249 1.00 76.88 97 LYS A C 1
ATOM 804 O O . LYS A 1 97 ? 22.809 -0.248 -26.083 1.00 76.88 97 LYS A O 1
ATOM 809 N N . ILE A 1 98 ? 20.731 0.450 -25.572 1.00 75.31 98 ILE A N 1
ATOM 810 C CA . ILE A 1 98 ? 20.267 0.539 -26.963 1.00 75.31 98 ILE A CA 1
ATOM 811 C C . ILE A 1 98 ? 21.062 1.602 -27.716 1.00 75.31 98 ILE A C 1
ATOM 813 O O . ILE A 1 98 ? 21.621 1.285 -28.764 1.00 75.31 98 ILE A O 1
ATOM 817 N N . THR A 1 99 ? 21.181 2.811 -27.164 1.00 74.50 99 THR A N 1
ATOM 818 C CA . THR A 1 99 ? 21.946 3.911 -27.774 1.00 74.50 99 THR A CA 1
ATOM 819 C C . THR A 1 99 ? 23.360 3.462 -28.152 1.00 74.50 99 THR A C 1
ATOM 821 O O . THR A 1 99 ? 23.747 3.576 -29.311 1.00 74.50 99 THR A O 1
ATOM 824 N N . LYS A 1 100 ? 24.085 2.811 -27.230 1.00 74.75 100 LYS A N 1
ATOM 825 C CA . LYS A 1 100 ? 25.446 2.297 -27.485 1.00 74.75 100 LYS A CA 1
ATOM 826 C C . LYS A 1 100 ? 25.523 1.265 -28.614 1.00 74.75 100 LYS A C 1
ATOM 828 O O . LYS A 1 100 ? 26.554 1.160 -29.271 1.00 74.75 100 LYS A O 1
ATOM 833 N N . VAL A 1 101 ? 24.490 0.448 -28.820 1.00 71.00 101 VAL A N 1
ATOM 834 C CA . VAL A 1 101 ? 24.500 -0.564 -29.891 1.00 71.00 101 VAL A CA 1
ATOM 835 C C . VAL A 1 101 ? 24.260 0.074 -31.257 1.00 71.00 101 VAL A C 1
ATOM 837 O O . VAL A 1 101 ? 24.852 -0.376 -32.239 1.00 71.00 101 VAL A O 1
ATOM 840 N N . PHE A 1 102 ? 23.420 1.107 -31.322 1.00 68.94 102 PHE A N 1
ATOM 841 C CA . PHE A 1 102 ? 23.132 1.807 -32.570 1.00 68.94 102 PHE A CA 1
ATOM 842 C C . PHE A 1 102 ? 24.192 2.852 -32.936 1.00 68.94 102 PHE A C 1
ATOM 844 O O . PHE A 1 102 ? 24.492 2.957 -34.111 1.00 68.94 102 PHE A O 1
ATOM 851 N N . ASP A 1 103 ? 24.855 3.510 -31.980 1.00 66.44 103 ASP A N 1
ATOM 852 C CA . ASP A 1 103 ? 26.015 4.382 -32.266 1.00 66.44 103 ASP A CA 1
ATOM 853 C C . ASP A 1 103 ? 27.158 3.637 -32.997 1.00 66.44 103 ASP A C 1
ATOM 855 O O . ASP A 1 103 ? 27.973 4.243 -33.684 1.00 66.44 103 ASP A O 1
ATOM 859 N N . ASN A 1 104 ? 27.229 2.306 -32.850 1.00 61.09 104 ASN A N 1
ATOM 860 C CA . ASN A 1 104 ? 28.260 1.448 -33.445 1.00 61.09 104 ASN A CA 1
ATOM 861 C C . ASN A 1 104 ? 27.882 0.863 -34.820 1.00 61.09 104 ASN A C 1
ATOM 863 O O . ASN A 1 104 ? 28.649 0.078 -35.386 1.00 61.09 104 ASN A O 1
ATOM 867 N N . LYS A 1 105 ? 26.697 1.175 -35.350 1.00 60.06 105 LYS A N 1
ATOM 868 C CA . LYS A 1 105 ? 26.250 0.749 -36.682 1.00 60.06 105 LYS A CA 1
ATOM 869 C C . LYS A 1 105 ? 25.774 1.994 -37.426 1.00 60.06 105 LYS A C 1
ATOM 871 O O . LYS A 1 105 ? 25.053 2.776 -36.835 1.00 60.06 105 LYS A O 1
ATOM 876 N N . ASP A 1 106 ? 26.136 2.164 -38.698 1.00 58.53 106 ASP A N 1
ATOM 877 C CA . ASP A 1 106 ? 25.706 3.284 -39.568 1.00 58.53 106 ASP A CA 1
ATOM 878 C C . ASP A 1 106 ? 24.171 3.303 -39.818 1.00 58.53 106 ASP A C 1
ATOM 880 O O . ASP A 1 106 ? 23.707 3.179 -40.950 1.00 58.53 106 ASP A O 1
ATOM 884 N N . GLY A 1 107 ? 23.345 3.380 -38.773 1.00 60.12 107 GLY A N 1
ATOM 885 C CA . GLY A 1 107 ? 21.889 3.264 -38.830 1.00 60.12 107 GLY A CA 1
ATOM 886 C C . GLY A 1 107 ? 21.172 4.390 -38.084 1.00 60.12 107 GLY A C 1
ATOM 887 O O . GLY A 1 107 ? 21.469 4.652 -36.923 1.00 60.12 107 GLY A O 1
ATOM 888 N N . ASP A 1 108 ? 20.211 5.009 -38.781 1.00 61.75 108 ASP A N 1
ATOM 889 C CA . ASP A 1 108 ? 19.181 5.967 -38.343 1.00 61.75 108 ASP A CA 1
ATOM 890 C C . ASP A 1 108 ? 19.473 6.773 -37.066 1.00 61.75 108 ASP A C 1
ATOM 892 O O . ASP A 1 108 ? 18.952 6.496 -35.980 1.00 61.75 108 ASP A O 1
ATOM 896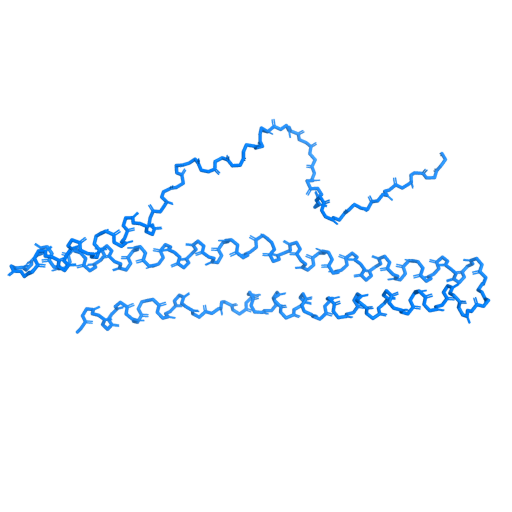 N N . ASN A 1 109 ? 20.218 7.869 -37.246 1.00 68.31 109 ASN A N 1
ATOM 897 C CA . ASN A 1 109 ? 20.499 8.887 -36.225 1.00 68.31 109 ASN A CA 1
ATOM 898 C C . ASN A 1 109 ? 19.249 9.367 -35.457 1.00 68.31 109 ASN A C 1
ATOM 900 O O . ASN A 1 109 ? 19.352 9.736 -34.287 1.00 68.31 109 ASN A O 1
ATOM 904 N N . GLU A 1 110 ? 18.063 9.355 -36.077 1.00 71.44 110 GLU A N 1
ATOM 905 C CA . GLU A 1 110 ? 16.808 9.772 -35.436 1.00 71.44 110 GLU A CA 1
ATOM 906 C C . GLU A 1 110 ? 16.343 8.795 -34.346 1.00 71.44 110 GLU A C 1
ATOM 908 O O . GLU A 1 110 ? 15.907 9.219 -33.273 1.00 71.44 110 GLU A O 1
ATOM 913 N N . ILE A 1 111 ? 16.481 7.486 -34.573 1.00 73.69 111 ILE A N 1
ATOM 914 C CA . ILE A 1 111 ? 16.072 6.452 -33.611 1.00 73.69 111 ILE A CA 1
ATOM 915 C C . ILE A 1 111 ? 17.003 6.467 -32.393 1.00 73.69 111 ILE A C 1
ATOM 917 O O . ILE A 1 111 ? 16.550 6.369 -31.249 1.00 73.69 111 ILE A O 1
ATOM 921 N N . VAL A 1 112 ? 18.301 6.656 -32.627 1.00 72.38 112 VAL A N 1
ATOM 922 C CA . VAL A 1 112 ? 19.307 6.797 -31.565 1.00 72.38 112 VAL A CA 1
ATOM 923 C C . VAL A 1 112 ? 19.048 8.043 -30.723 1.00 72.38 112 VAL A C 1
ATOM 925 O O . VAL A 1 112 ? 19.043 7.969 -29.490 1.00 72.38 112 VAL A O 1
ATOM 928 N N . ALA A 1 113 ? 18.760 9.173 -31.375 1.00 75.88 113 ALA A N 1
ATOM 929 C CA . ALA A 1 113 ? 18.415 10.418 -30.699 1.00 75.88 113 ALA A CA 1
ATOM 930 C C . ALA A 1 113 ? 17.151 10.273 -29.833 1.00 75.88 113 ALA A C 1
ATOM 932 O O . ALA A 1 113 ? 17.127 10.771 -28.706 1.00 75.88 113 ALA A O 1
ATOM 933 N N . LEU A 1 114 ? 16.133 9.546 -30.309 1.00 78.81 114 LEU A N 1
ATOM 934 C CA . LEU A 1 114 ? 14.913 9.265 -29.545 1.00 78.81 114 LEU A CA 1
ATOM 935 C C . LEU A 1 114 ? 15.190 8.426 -28.293 1.00 78.81 114 LEU A C 1
ATOM 937 O O . LEU A 1 114 ? 14.737 8.792 -27.208 1.00 78.81 114 LEU A O 1
ATOM 941 N N . PHE A 1 115 ? 15.949 7.332 -28.401 1.00 79.12 115 PHE A N 1
ATOM 942 C CA . PHE A 1 115 ? 16.267 6.506 -27.230 1.00 79.12 115 PHE A CA 1
ATOM 943 C C . PHE A 1 115 ? 17.141 7.237 -26.216 1.00 79.12 115 PHE A C 1
ATOM 945 O O . PHE A 1 115 ? 16.891 7.139 -25.013 1.00 79.12 115 PHE A O 1
ATOM 952 N N . LYS A 1 116 ? 18.105 8.029 -26.689 1.00 76.75 116 LYS A N 1
ATOM 953 C CA . LYS A 1 116 ? 18.905 8.903 -25.831 1.00 76.75 116 LYS A CA 1
ATOM 954 C C . LYS A 1 116 ? 18.029 9.922 -25.099 1.00 76.75 116 LYS A C 1
ATOM 956 O O . LYS A 1 116 ? 18.130 10.029 -23.881 1.00 76.75 116 LYS A O 1
ATOM 961 N N . LEU A 1 117 ? 17.120 10.595 -25.807 1.00 78.88 117 LEU A N 1
ATOM 962 C CA . LEU A 1 117 ? 16.188 11.551 -25.208 1.00 78.88 117 LEU A CA 1
ATOM 963 C C . LEU A 1 117 ? 15.295 10.887 -24.150 1.00 78.88 117 LEU A C 1
ATOM 965 O O . LEU A 1 117 ? 15.082 11.459 -23.085 1.00 78.88 117 LEU A O 1
ATOM 969 N N . ILE A 1 118 ? 14.784 9.681 -24.413 1.00 78.94 118 ILE A N 1
ATOM 970 C CA . ILE A 1 118 ? 13.972 8.936 -23.440 1.00 78.94 118 ILE A CA 1
ATOM 971 C C . ILE A 1 118 ? 14.808 8.581 -22.204 1.00 78.94 118 ILE A C 1
ATOM 973 O O . ILE A 1 118 ? 14.358 8.825 -21.085 1.00 78.94 118 ILE A O 1
ATOM 977 N N . GLY A 1 119 ? 16.026 8.064 -22.391 1.00 76.06 119 GLY A N 1
ATOM 978 C CA . GLY A 1 119 ? 16.957 7.773 -21.299 1.00 76.06 119 GLY A CA 1
ATOM 979 C C . GLY A 1 119 ? 17.257 9.009 -20.449 1.00 76.06 119 GLY A C 1
ATOM 980 O O . GLY A 1 119 ? 17.108 8.955 -19.235 1.00 76.06 119 GLY A O 1
ATOM 981 N N . GLU A 1 120 ? 17.572 10.146 -21.072 1.00 77.50 120 GLU A N 1
ATOM 982 C CA . GLU A 1 120 ? 17.832 11.422 -20.386 1.00 77.50 120 GLU A CA 1
ATOM 983 C C . GLU A 1 120 ? 16.607 11.956 -19.632 1.00 77.50 120 GLU A C 1
ATOM 985 O O . GLU A 1 120 ? 16.739 12.489 -18.532 1.00 77.50 120 GLU A O 1
ATOM 990 N N . LYS A 1 121 ? 15.400 11.817 -20.195 1.00 76.69 121 LYS A N 1
ATOM 991 C CA . LYS A 1 121 ? 14.155 12.259 -19.542 1.00 76.69 121 LYS A CA 1
ATOM 992 C C . LYS A 1 121 ? 13.749 11.364 -18.375 1.00 76.69 121 LYS A C 1
ATOM 994 O O . LYS A 1 121 ? 13.122 11.853 -17.438 1.00 76.69 121 LYS A O 1
ATOM 999 N N . LEU A 1 122 ? 14.076 10.075 -18.438 1.00 71.00 122 LEU A N 1
ATOM 1000 C CA . LEU A 1 122 ? 13.870 9.131 -17.340 1.00 71.00 122 LEU A CA 1
ATOM 1001 C C . LEU A 1 122 ? 14.965 9.258 -16.277 1.00 71.00 122 LEU A C 1
ATOM 1003 O O . LEU A 1 122 ? 14.686 9.092 -15.089 1.00 71.00 122 LEU A O 1
ATOM 1007 N N . TYR A 1 123 ? 16.186 9.605 -16.692 1.00 66.31 123 TYR A N 1
ATOM 1008 C CA . TYR A 1 123 ? 17.307 9.941 -15.827 1.00 66.31 123 TYR A CA 1
ATOM 1009 C C . TYR A 1 123 ? 17.108 11.348 -15.267 1.00 66.31 123 TYR A C 1
ATOM 1011 O O . TYR A 1 123 ? 17.839 12.297 -15.552 1.00 66.31 123 TYR A O 1
ATOM 1019 N N . ILE A 1 124 ? 16.107 11.487 -14.404 1.00 61.62 124 ILE A N 1
ATOM 1020 C CA . ILE A 1 124 ? 16.090 12.584 -13.450 1.00 61.62 124 ILE A CA 1
ATOM 1021 C C . ILE A 1 124 ? 17.181 12.231 -12.444 1.00 61.62 124 ILE A C 1
ATOM 1023 O O . ILE A 1 124 ? 16.936 11.573 -11.436 1.00 61.62 124 ILE A O 1
ATOM 1027 N N . LYS A 1 125 ? 18.422 12.624 -12.760 1.00 48.44 125 LYS A N 1
ATOM 1028 C CA . LYS A 1 125 ? 19.489 12.729 -11.765 1.00 48.44 125 LYS A CA 1
ATOM 1029 C C . LYS A 1 125 ? 18.860 13.446 -10.571 1.00 48.44 125 LYS A C 1
ATOM 1031 O O . LYS A 1 125 ? 18.141 14.422 -10.784 1.00 48.44 125 LYS A O 1
ATOM 1036 N N . ASP A 1 126 ? 19.119 12.985 -9.353 1.00 48.75 126 ASP A N 1
ATOM 1037 C CA . ASP A 1 126 ? 18.754 13.659 -8.099 1.00 48.75 126 ASP A CA 1
ATOM 1038 C C . ASP A 1 126 ? 19.429 15.052 -7.971 1.00 48.75 126 ASP A C 1
ATOM 1040 O O . ASP A 1 126 ? 20.017 15.410 -6.957 1.00 48.75 126 ASP A O 1
ATOM 1044 N N . SER A 1 127 ? 19.395 15.888 -9.007 1.00 43.31 127 SER A N 1
ATOM 1045 C CA . SER A 1 127 ? 19.629 17.315 -8.937 1.00 43.31 127 SER A CA 1
ATOM 1046 C C . SER A 1 127 ? 18.373 17.952 -8.356 1.00 43.31 127 SER A C 1
ATOM 1048 O O . SER A 1 127 ? 17.503 18.445 -9.068 1.00 43.31 127 SER A O 1
ATOM 1050 N N . ASN A 1 128 ? 18.314 17.930 -7.028 1.00 41.09 128 ASN A N 1
ATOM 1051 C CA . ASN A 1 128 ? 17.602 18.910 -6.222 1.00 41.09 128 ASN A CA 1
ATOM 1052 C C . ASN A 1 128 ? 16.093 19.029 -6.474 1.00 41.09 128 ASN A C 1
ATOM 1054 O O . ASN A 1 128 ? 15.581 20.140 -6.600 1.00 41.09 128 ASN A O 1
ATOM 1058 N N . THR A 1 129 ? 15.345 17.933 -6.331 1.00 37.59 129 THR A N 1
ATOM 1059 C CA . THR A 1 129 ? 14.083 18.094 -5.587 1.00 37.59 129 THR A CA 1
ATOM 1060 C C . THR A 1 129 ? 14.397 17.916 -4.110 1.00 37.59 129 THR A C 1
ATOM 1062 O O . THR A 1 129 ? 14.008 16.948 -3.462 1.00 37.59 129 THR A O 1
ATOM 1065 N N . ALA A 1 130 ? 15.145 18.885 -3.578 1.00 33.22 130 ALA A N 1
ATOM 1066 C CA . ALA A 1 130 ? 15.045 19.215 -2.176 1.00 33.22 130 ALA A CA 1
ATOM 1067 C C . ALA A 1 130 ? 13.575 19.576 -1.934 1.00 33.22 130 ALA A C 1
ATOM 1069 O O . ALA A 1 130 ? 13.148 20.707 -2.153 1.00 33.22 130 ALA A O 1
ATOM 1070 N N . ILE A 1 131 ? 12.786 18.614 -1.461 1.00 37.25 131 ILE A N 1
ATOM 1071 C CA . ILE A 1 131 ? 11.776 18.976 -0.480 1.00 37.25 131 ILE A CA 1
ATOM 1072 C C . ILE A 1 131 ? 12.610 19.456 0.700 1.00 37.25 131 ILE A C 1
ATOM 1074 O O . ILE A 1 131 ? 13.197 18.656 1.425 1.00 37.25 131 ILE A O 1
ATOM 1078 N N . SER A 1 132 ? 12.764 20.773 0.791 1.00 32.00 132 SER A N 1
ATOM 1079 C CA . SER A 1 132 ? 13.473 21.458 1.854 1.00 32.00 132 SER A CA 1
ATOM 1080 C C . SER A 1 132 ? 12.903 21.022 3.202 1.00 32.00 132 SER A C 1
ATOM 1082 O O . SER A 1 132 ? 11.926 21.579 3.698 1.00 32.00 132 SER A O 1
ATOM 1084 N N . HIS A 1 133 ? 13.527 20.032 3.817 1.00 35.12 133 HIS A N 1
ATOM 1085 C CA . HIS A 1 133 ? 13.512 19.888 5.254 1.00 35.12 133 HIS A CA 1
ATOM 1086 C C . HIS A 1 133 ? 14.957 19.934 5.696 1.00 35.12 133 HIS A C 1
ATOM 1088 O O . HIS A 1 133 ? 15.633 18.914 5.772 1.00 35.12 133 HIS A O 1
ATOM 1094 N N . VAL A 1 134 ? 15.381 21.177 5.938 1.00 32.84 134 VAL A N 1
ATOM 1095 C CA . VAL A 1 134 ? 16.431 21.547 6.882 1.00 32.84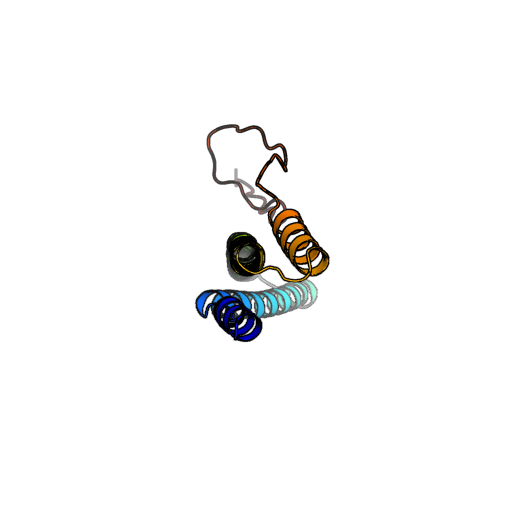 134 VAL A CA 1
ATOM 1096 C C . VAL A 1 134 ? 16.487 20.488 7.980 1.00 32.84 134 VAL A C 1
ATOM 1098 O O . VAL A 1 134 ? 15.476 20.194 8.629 1.00 32.84 134 VAL A O 1
ATOM 1101 N N . GLU A 1 135 ? 17.647 19.851 8.096 1.00 37.75 135 GLU A N 1
ATOM 1102 C CA . GLU A 1 135 ? 17.963 19.007 9.231 1.00 37.75 135 GLU A CA 1
ATOM 1103 C C . GLU A 1 135 ? 17.784 19.832 10.496 1.00 37.75 135 GLU A C 1
ATOM 1105 O O . GLU A 1 135 ? 18.403 20.880 10.657 1.00 37.75 135 GLU A O 1
ATOM 1110 N N . ASP A 1 136 ? 16.960 19.324 11.402 1.00 28.59 136 ASP A N 1
ATOM 1111 C CA . ASP A 1 136 ? 17.256 19.515 12.802 1.00 28.59 136 ASP A CA 1
ATOM 1112 C C . ASP A 1 136 ? 17.311 18.143 13.460 1.00 28.59 136 ASP A C 1
ATOM 1114 O O . ASP A 1 136 ? 16.497 17.244 13.202 1.00 28.59 136 ASP A O 1
ATOM 1118 N N . SER A 1 137 ? 18.385 17.971 14.212 1.00 43.28 137 SER A N 1
ATOM 1119 C CA . SER A 1 137 ? 18.799 16.722 14.820 1.00 43.28 137 SER A CA 1
ATOM 1120 C C . SER A 1 137 ? 17.788 16.247 15.873 1.00 43.28 137 SER A C 1
ATOM 1122 O O . SER A 1 137 ? 17.093 17.031 16.511 1.00 43.28 137 SER A O 1
ATOM 1124 N N . SER A 1 138 ? 17.762 14.931 16.103 1.00 42.41 138 SER A N 1
ATOM 1125 C CA . SER A 1 138 ? 17.100 14.242 17.225 1.00 42.41 138 SER A CA 1
ATOM 1126 C C . SER A 1 138 ? 15.556 14.242 17.262 1.00 42.41 138 SER A C 1
ATOM 1128 O O . SER A 1 138 ? 14.924 15.057 17.925 1.00 42.41 138 SER A O 1
ATOM 1130 N N . LYS A 1 139 ? 14.944 13.232 16.617 1.00 32.66 139 LYS A N 1
ATOM 1131 C CA . LYS A 1 139 ? 13.800 12.400 17.091 1.00 32.66 139 LYS A CA 1
ATOM 1132 C C . LYS A 1 139 ? 13.109 11.693 15.910 1.00 32.66 139 LYS A C 1
ATOM 1134 O O . LYS A 1 139 ? 13.103 12.220 14.798 1.00 32.66 139 LYS A O 1
ATOM 1139 N N . PRO A 1 140 ? 12.519 10.499 16.119 1.00 38.59 140 PRO A N 1
ATOM 1140 C CA . PRO A 1 140 ? 11.818 9.771 15.063 1.00 38.59 140 PRO A CA 1
ATOM 1141 C C . PRO A 1 140 ? 10.653 10.613 14.521 1.00 38.59 140 PRO A C 1
ATOM 1143 O O . PRO A 1 140 ? 9.726 10.954 15.255 1.00 38.59 140 PRO A O 1
ATOM 1146 N N . LYS A 1 141 ? 10.711 10.973 13.231 1.00 40.72 141 LYS A N 1
ATOM 1147 C CA . LYS A 1 141 ? 9.680 11.770 12.551 1.00 40.72 141 LYS A CA 1
ATOM 1148 C C . LYS A 1 141 ? 8.375 10.963 12.475 1.00 40.72 141 LYS A C 1
ATOM 1150 O O . LYS A 1 141 ? 8.243 10.047 11.667 1.00 40.72 141 LYS A O 1
ATOM 1155 N N . LEU A 1 142 ? 7.415 11.302 13.340 1.00 45.41 142 LEU A N 1
ATOM 1156 C CA . LEU A 1 142 ? 6.034 10.819 13.273 1.00 45.41 142 LEU A CA 1
ATOM 1157 C C . LEU A 1 142 ? 5.361 11.271 11.964 1.00 45.41 142 LEU A C 1
ATOM 1159 O O . LEU A 1 142 ? 5.518 12.408 11.520 1.00 45.41 142 LEU A O 1
ATOM 1163 N N . CYS A 1 143 ? 4.545 10.390 11.381 1.00 46.44 143 CYS A N 1
ATOM 1164 C CA . CYS A 1 143 ? 3.707 10.689 10.221 1.00 46.44 143 CYS A CA 1
ATOM 1165 C C . CYS A 1 143 ? 2.715 11.827 10.536 1.00 46.44 143 CYS A C 1
ATOM 1167 O O . CYS A 1 143 ? 1.843 11.675 11.389 1.00 46.44 143 CYS A O 1
ATOM 1169 N N . GLN A 1 144 ? 2.791 12.948 9.809 1.00 47.94 144 GLN A N 1
ATOM 1170 C CA . GLN A 1 144 ? 1.928 14.126 10.016 1.00 47.94 144 GLN A CA 1
ATOM 1171 C C . GLN A 1 144 ? 0.423 13.862 9.798 1.00 47.94 144 GLN A C 1
ATOM 1173 O O . GLN A 1 144 ? -0.409 14.612 10.309 1.00 47.94 144 GLN A O 1
ATOM 1178 N N . LYS A 1 145 ? 0.045 12.789 9.082 1.00 47.62 145 LYS A N 1
ATOM 1179 C CA . LYS A 1 145 ? -1.359 12.340 8.956 1.00 47.62 145 LYS A CA 1
ATOM 1180 C C . LYS A 1 145 ? -1.838 11.496 10.144 1.00 47.62 145 LYS A C 1
ATOM 1182 O O . LYS A 1 145 ? -3.039 11.292 10.296 1.00 4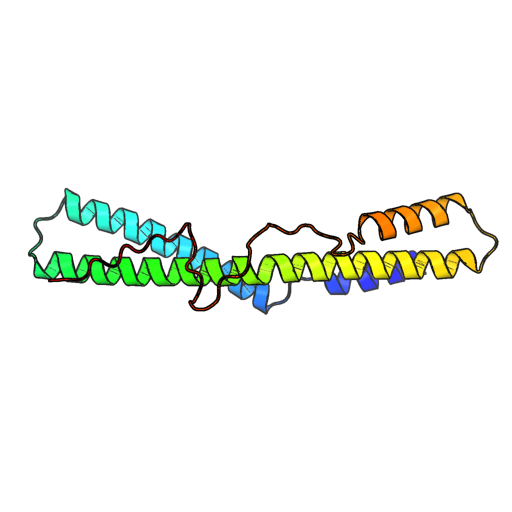7.62 145 LYS A O 1
ATOM 1187 N N . CYS A 1 146 ? -0.922 11.029 10.985 1.00 49.97 146 CYS A N 1
ATOM 1188 C CA . CYS A 1 146 ? -1.172 10.195 12.154 1.00 49.97 146 CYS A CA 1
ATOM 1189 C C . CYS A 1 146 ? -0.913 11.014 13.427 1.00 49.97 146 CYS A C 1
ATOM 1191 O O . CYS A 1 146 ? -0.002 10.706 14.190 1.00 49.97 146 CYS A O 1
ATOM 1193 N N . LYS A 1 147 ? -1.683 12.086 13.657 1.00 43.31 147 LYS A N 1
ATOM 1194 C CA . LYS A 1 147 ? -1.638 12.823 14.931 1.00 43.31 147 LYS A CA 1
ATOM 1195 C C . LYS A 1 147 ? -2.199 11.936 16.050 1.00 43.31 147 LYS A C 1
ATOM 1197 O O . LYS A 1 147 ? -3.398 11.950 16.311 1.00 43.31 147 LYS A O 1
ATOM 1202 N N . ILE A 1 148 ? -1.346 11.134 16.681 1.00 43.31 148 ILE A N 1
ATOM 1203 C CA . ILE A 1 148 ? -1.636 10.540 17.988 1.00 43.31 148 ILE A CA 1
ATOM 1204 C C . ILE A 1 148 ? -1.342 11.642 19.004 1.00 43.31 148 ILE A C 1
ATOM 1206 O O . ILE A 1 148 ? -0.182 11.943 19.278 1.00 43.31 148 ILE A O 1
ATOM 1210 N N . ASN A 1 149 ? -2.387 12.288 19.518 1.00 36.06 149 ASN A N 1
ATOM 1211 C CA . ASN A 1 149 ? -2.247 13.172 20.668 1.00 36.06 149 ASN A CA 1
ATOM 1212 C C . ASN A 1 149 ? -1.936 12.295 21.885 1.00 36.06 149 ASN A C 1
ATOM 1214 O O . ASN A 1 149 ? -2.831 11.650 22.427 1.00 36.06 149 ASN A O 1
ATOM 1218 N N . TYR A 1 150 ? -0.671 12.251 22.299 1.00 36.84 150 TYR A N 1
ATOM 1219 C CA . TYR A 1 150 ? -0.324 11.788 23.637 1.00 36.84 150 TYR A CA 1
ATOM 1220 C C . TYR A 1 150 ? -0.800 12.860 24.622 1.00 36.84 150 TYR A C 1
ATOM 1222 O O . TYR A 1 150 ? -0.204 13.930 24.725 1.00 36.84 150 TYR A O 1
ATOM 1230 N N . VAL A 1 151 ? -1.917 12.596 25.294 1.00 32.94 151 VAL A N 1
ATOM 1231 C CA . VAL A 1 151 ? -2.313 13.336 26.493 1.00 32.94 151 VAL A CA 1
ATOM 1232 C C . VAL A 1 151 ? -1.490 12.741 27.631 1.00 32.94 151 VAL A C 1
ATOM 1234 O O . VAL A 1 151 ? -1.655 11.568 27.955 1.00 32.94 151 VAL A O 1
ATOM 1237 N N . HIS A 1 152 ? -0.561 13.514 28.192 1.00 32.03 152 HIS A N 1
ATOM 1238 C CA . HIS A 1 152 ? 0.042 13.157 29.473 1.00 32.03 152 HIS A CA 1
ATOM 1239 C C . HIS A 1 152 ? -1.036 13.293 30.554 1.00 32.03 152 HIS A C 1
ATOM 1241 O O . HIS A 1 152 ? -1.614 14.366 30.725 1.00 32.03 152 HIS A O 1
ATOM 1247 N N . GLU A 1 153 ? -1.335 12.200 31.252 1.00 38.56 153 GLU A N 1
ATOM 1248 C CA . GLU A 1 153 ? -2.097 12.257 32.495 1.00 38.56 153 GLU A CA 1
ATOM 1249 C C . GLU A 1 153 ? -1.213 12.847 33.603 1.00 38.56 153 GLU A C 1
ATOM 1251 O O . GLU A 1 153 ? -0.210 12.241 33.964 1.00 38.56 153 GLU A O 1
ATOM 1256 N N . LYS A 1 154 ? -1.659 14.016 34.087 1.00 35.09 154 LYS A N 1
ATOM 1257 C CA . LYS A 1 154 ? -1.334 14.758 35.323 1.00 35.09 154 LYS A CA 1
ATOM 1258 C C . LYS A 1 154 ? 0.121 15.130 35.605 1.00 35.09 154 LYS A C 1
ATOM 1260 O O . LYS A 1 154 ? 0.916 14.259 36.005 1.00 35.09 154 LYS A O 1
#

Sequence (154 aa):
MILQDLMEHCSKYIVLPKHFNDLMNNNCIRKKDFYKATKNFKNFLSNSILSISQIEKLHQQYNTILSNYQRSRCMLDLELPKLINMRLMALCEGFEKITKVFDNKDGDNEIVALFKLIGEKLYIKDSNTAISHVEDSSKPKLCQKCKINYVHEK

Foldseek 3Di:
DLVVVLCVLLVVLVDDPPVLVVLVVQLVVLVVVLVVLVVVLVCCVVPHDDDPVRNVVSVVVNVVSVVSNLVSVVVCVVVVVVSVLSSLVSLLVSLVVVLVVVVPDPDDPPVSVVSNVSSVVSPPPPPDPPPDDDDDDDDPDDDPVDPPPPDDDD

Secondary structure (DSSP, 8-state):
-HHHHHHHHHHHHHSPPHHHHHHHHHHHHHHHHHHHHHHHHHHHHHH----HHHHHHHHHHHHHHHHHHHHHHHHHHHHHHHHHHHHHHHHHHHHHHHHHHHTTTT--HHHHHHHHHHHHHH---------------SS----TT---------